Protein AF-A0A7C3R6T8-F1 (afdb_monomer_lite)

Sequence (88 aa):
MFESLEICAKNYKRWKEKVLEGKDLNQVKNAAKKAFFWAELHSAFLFLNQLEISNSLHPTLLKAKARIVKKLSEYAEEISKEISNFKT

pLDDT: mean 90.69, std 9.4, range [49.03, 98.31]

Radius of gyration: 15.43 Å; chains: 1; bounding box: 31×23×46 Å

Secondary structure (DSSP, 8-state):
-HHHHHHHHHHHHHHHHHHHH--SHHHHHHHHHHHHHHHHHHHHHHHHHHHHHTT--HHHHHHHHHHHHHHHHHHHHHHHHHHHHT--

Foldseek 3Di:
DVVLLVVLVVQLVVLVVQLVVDPDPVSNVVSVVSNVLSVVLNVLVVVLVVCVVVVPDPVVSVVSVVVSVVSVVVVVVVVVVVVVVVVD

Structure (mmCIF, N/CA/C/O backbone):
data_AF-A0A7C3R6T8-F1
#
_entry.id   AF-A0A7C3R6T8-F1
#
loop_
_atom_site.group_PDB
_atom_site.id
_atom_site.type_symbol
_atom_site.label_atom_id
_atom_site.label_alt_id
_atom_site.label_comp_id
_atom_site.label_asym_id
_atom_site.label_entity_id
_atom_site.label_seq_id
_atom_site.pdbx_PDB_ins_code
_atom_site.Cartn_x
_atom_site.Cartn_y
_atom_site.Cartn_z
_atom_site.occupancy
_atom_site.B_iso_or_equiv
_atom_site.auth_seq_id
_atom_site.auth_comp_id
_atom_site.auth_asym_id
_atom_site.auth_atom_id
_atom_site.pdbx_PDB_model_num
ATOM 1 N N . MET A 1 1 ? 12.066 -7.231 -6.199 1.00 64.88 1 MET A N 1
ATOM 2 C CA . MET A 1 1 ? 10.704 -6.947 -6.715 1.00 64.88 1 MET A CA 1
ATOM 3 C C . MET A 1 1 ? 9.684 -8.008 -6.304 1.00 64.88 1 MET A C 1
ATOM 5 O O . MET A 1 1 ? 8.615 -7.632 -5.846 1.00 64.88 1 MET A O 1
ATOM 9 N N . PHE A 1 2 ? 10.008 -9.308 -6.369 1.00 75.69 2 PHE A N 1
ATOM 10 C CA . PHE A 1 2 ? 9.152 -10.367 -5.801 1.00 75.69 2 PHE A CA 1
ATOM 11 C C . PHE A 1 2 ? 8.877 -10.188 -4.301 1.00 75.69 2 PHE A C 1
ATOM 13 O O . PHE A 1 2 ? 7.737 -10.316 -3.871 1.00 75.69 2 PHE A O 1
ATOM 20 N N . GLU A 1 3 ? 9.886 -9.769 -3.535 1.00 89.12 3 GLU A N 1
ATOM 21 C CA . GLU A 1 3 ? 9.730 -9.411 -2.120 1.00 89.12 3 GLU A CA 1
ATOM 22 C C . GLU A 1 3 ? 8.674 -8.309 -1.901 1.00 89.12 3 GLU A C 1
ATOM 24 O O . GLU A 1 3 ? 7.856 -8.394 -0.991 1.00 89.12 3 GLU A O 1
ATOM 29 N N . SER A 1 4 ? 8.614 -7.302 -2.780 1.00 90.44 4 SER A N 1
ATOM 30 C CA . SER A 1 4 ? 7.625 -6.220 -2.701 1.00 90.44 4 SER A CA 1
ATOM 31 C C . SER A 1 4 ? 6.199 -6.732 -2.922 1.00 90.44 4 SER A C 1
ATOM 33 O O . SER A 1 4 ? 5.286 -6.317 -2.209 1.00 90.44 4 SER A O 1
ATOM 35 N N . LEU A 1 5 ? 6.004 -7.659 -3.868 1.00 94.44 5 LEU A N 1
ATOM 36 C CA . LEU A 1 5 ? 4.710 -8.313 -4.095 1.00 94.44 5 LEU A CA 1
ATOM 37 C C . LEU A 1 5 ? 4.296 -9.147 -2.879 1.00 94.44 5 LEU A C 1
ATOM 39 O O . LEU A 1 5 ? 3.157 -9.047 -2.422 1.00 94.44 5 LEU A O 1
ATOM 43 N N . GLU A 1 6 ? 5.228 -9.903 -2.300 1.00 95.94 6 GLU A N 1
ATOM 44 C CA . GLU A 1 6 ? 4.966 -10.714 -1.111 1.00 95.94 6 GLU A CA 1
ATOM 45 C C . GLU A 1 6 ? 4.590 -9.849 0.103 1.00 95.94 6 GLU A C 1
ATOM 47 O O . GLU A 1 6 ? 3.616 -10.145 0.800 1.00 95.94 6 GLU A O 1
ATOM 52 N N . ILE A 1 7 ? 5.300 -8.738 0.329 1.00 96.25 7 ILE A N 1
ATOM 53 C CA . ILE A 1 7 ? 4.971 -7.765 1.382 1.00 96.25 7 ILE A CA 1
ATOM 54 C C . ILE A 1 7 ? 3.562 -7.202 1.174 1.00 96.25 7 ILE A C 1
ATOM 56 O O . ILE A 1 7 ? 2.789 -7.116 2.136 1.00 96.25 7 ILE A O 1
ATOM 60 N N . CYS A 1 8 ? 3.204 -6.844 -0.062 1.00 96.81 8 CYS A N 1
ATOM 61 C CA . CYS A 1 8 ? 1.867 -6.336 -0.359 1.00 96.81 8 CYS A CA 1
ATOM 62 C C . CYS A 1 8 ? 0.794 -7.398 -0.098 1.00 96.81 8 CYS A C 1
ATOM 64 O O . CYS A 1 8 ? -0.207 -7.100 0.552 1.00 96.81 8 CYS A O 1
ATOM 66 N N . ALA A 1 9 ? 1.016 -8.643 -0.525 1.00 97.38 9 ALA A N 1
ATOM 67 C CA . ALA A 1 9 ? 0.083 -9.746 -0.305 1.00 97.38 9 ALA A CA 1
ATOM 68 C C . ALA A 1 9 ? -0.117 -10.044 1.191 1.00 97.38 9 ALA A C 1
ATOM 70 O O . ALA A 1 9 ? -1.256 -10.177 1.650 1.00 97.38 9 ALA A O 1
ATOM 71 N N . LYS A 1 10 ? 0.971 -10.077 1.974 1.00 98.12 10 LYS A N 1
ATOM 72 C CA . LYS A 1 10 ? 0.923 -10.268 3.434 1.00 98.12 10 LYS A CA 1
ATOM 73 C C . LYS A 1 10 ? 0.125 -9.162 4.121 1.00 98.12 10 LYS A C 1
ATOM 75 O O . LYS A 1 10 ? -0.745 -9.450 4.944 1.00 98.12 10 LYS A O 1
ATOM 80 N N . ASN A 1 11 ? 0.379 -7.902 3.773 1.00 98.00 11 ASN A N 1
ATOM 81 C CA . ASN A 1 11 ? -0.339 -6.780 4.374 1.00 98.00 11 ASN A CA 1
ATOM 82 C C . ASN A 1 11 ? -1.801 -6.711 3.923 1.00 98.00 11 ASN A C 1
ATOM 84 O O . ASN A 1 11 ? -2.673 -6.470 4.757 1.00 98.00 11 ASN A O 1
ATOM 88 N N . TYR A 1 12 ? -2.092 -6.976 2.648 1.00 98.31 12 TYR A N 1
ATOM 89 C CA . TYR A 1 12 ? -3.466 -7.084 2.163 1.00 98.31 12 TYR A CA 1
ATOM 90 C C . TYR A 1 12 ? -4.243 -8.135 2.956 1.00 98.31 12 TYR A C 1
ATOM 92 O O . TYR A 1 12 ? -5.308 -7.826 3.488 1.00 98.31 12 TYR A O 1
ATOM 100 N N . LYS A 1 13 ? -3.686 -9.346 3.097 1.00 98.25 13 LYS A N 1
ATOM 101 C CA . LYS A 1 13 ? -4.308 -10.428 3.868 1.00 98.25 13 LYS A CA 1
ATOM 102 C C . LYS A 1 13 ? -4.594 -9.990 5.307 1.00 98.25 13 LYS A C 1
ATOM 104 O O . LYS A 1 13 ? -5.738 -10.077 5.740 1.00 98.25 13 LYS A O 1
ATOM 109 N N . ARG A 1 14 ? -3.598 -9.415 5.989 1.00 98.00 14 ARG A N 1
ATOM 110 C CA . ARG A 1 14 ? -3.737 -8.901 7.361 1.00 98.00 14 ARG A CA 1
ATOM 111 C C . ARG A 1 14 ? -4.879 -7.892 7.502 1.00 98.00 14 ARG A C 1
ATOM 113 O O . ARG A 1 14 ? -5.646 -7.947 8.459 1.00 98.00 14 ARG A O 1
ATOM 120 N N . TRP A 1 15 ? -4.974 -6.922 6.594 1.00 97.88 15 TRP A N 1
ATOM 121 C CA . TRP A 1 15 ? -6.008 -5.888 6.680 1.00 97.88 15 TRP A CA 1
ATOM 122 C C . TRP A 1 15 ? -7.379 -6.395 6.238 1.00 97.88 15 TRP A C 1
ATOM 124 O O . TRP A 1 15 ? -8.380 -5.986 6.819 1.00 97.88 15 TRP A O 1
ATOM 134 N N . LYS A 1 16 ? -7.435 -7.331 5.285 1.00 98.06 16 LYS A N 1
ATOM 135 C CA . LYS A 1 16 ? -8.663 -8.039 4.910 1.00 98.06 16 LYS A CA 1
ATOM 136 C C . LYS A 1 16 ? -9.231 -8.831 6.088 1.00 98.06 16 LYS A C 1
ATOM 138 O O . LYS A 1 16 ? -10.427 -8.754 6.333 1.00 98.06 16 LYS A O 1
ATOM 143 N N . GLU A 1 17 ? -8.398 -9.559 6.824 1.00 98.06 17 GLU A N 1
ATOM 144 C CA . GLU A 1 17 ? -8.830 -10.298 8.021 1.00 98.06 17 GLU A CA 1
ATOM 145 C C . GLU A 1 17 ? -9.445 -9.345 9.053 1.00 98.06 17 GLU A C 1
ATOM 147 O O . GLU A 1 17 ? -10.576 -9.550 9.482 1.00 98.06 17 GLU A O 1
ATOM 152 N N . LYS A 1 18 ? -8.798 -8.203 9.314 1.00 96.62 18 LYS A N 1
ATOM 153 C CA . LYS A 1 18 ? -9.347 -7.158 10.196 1.00 96.62 18 LYS A CA 1
ATOM 154 C C . LYS A 1 18 ? -10.676 -6.560 9.727 1.00 96.62 18 LYS A C 1
ATOM 156 O O . LYS A 1 18 ? -11.473 -6.141 10.559 1.00 96.62 18 LYS A O 1
ATOM 161 N N . VAL A 1 19 ? -10.912 -6.479 8.416 1.00 97.06 19 VAL A N 1
ATOM 162 C CA . VAL A 1 19 ? -12.217 -6.069 7.868 1.00 97.06 19 VAL A CA 1
ATOM 163 C C . VAL A 1 19 ? -13.286 -7.101 8.214 1.00 97.06 19 VAL A C 1
ATOM 165 O O . VAL A 1 19 ? -14.371 -6.720 8.636 1.00 97.06 19 VAL A O 1
ATOM 168 N N . LEU A 1 20 ? -12.977 -8.388 8.045 1.00 96.50 20 LEU A N 1
ATOM 169 C CA . LEU A 1 20 ? -13.919 -9.487 8.279 1.00 96.50 20 LEU A CA 1
ATOM 170 C C . LEU A 1 20 ? -14.216 -9.703 9.770 1.00 96.50 20 LEU A C 1
ATOM 172 O O . LEU A 1 20 ? -15.323 -10.097 10.121 1.00 96.50 20 LEU A O 1
ATOM 176 N N . GLU A 1 21 ? -13.244 -9.433 10.638 1.00 95.88 21 GLU A N 1
ATOM 177 C CA . GLU A 1 21 ? -13.373 -9.554 12.097 1.00 95.88 21 GLU A CA 1
ATOM 178 C C . GLU A 1 21 ? -13.977 -8.306 12.764 1.00 95.88 21 GLU A C 1
ATOM 180 O O . GLU A 1 21 ? -14.367 -8.345 13.935 1.00 95.88 21 GLU A O 1
ATOM 185 N N . GLY A 1 22 ? -14.020 -7.180 12.049 1.00 92.12 22 GLY A N 1
ATOM 186 C CA . GLY A 1 22 ? -14.411 -5.890 12.601 1.00 92.12 22 GLY A CA 1
ATOM 187 C C . GLY A 1 22 ? -15.880 -5.846 13.022 1.00 92.12 22 GLY A C 1
ATOM 188 O O . GLY A 1 22 ? -16.777 -6.180 12.254 1.00 92.12 22 GLY A O 1
ATOM 189 N N . LYS A 1 23 ? -16.128 -5.383 14.252 1.00 91.19 23 LYS A N 1
ATOM 190 C CA . LYS A 1 23 ? -17.482 -5.200 14.815 1.00 91.19 23 LYS A CA 1
ATOM 191 C C . LYS A 1 23 ? -17.956 -3.746 14.791 1.00 91.19 23 LYS A C 1
ATOM 193 O O . LYS A 1 23 ? -19.141 -3.485 14.962 1.00 91.19 23 LYS A O 1
ATOM 198 N N . ASP A 1 24 ? -17.028 -2.815 14.592 1.00 95.50 24 ASP A N 1
ATOM 199 C CA . ASP A 1 24 ? -17.278 -1.378 14.523 1.00 95.50 24 ASP A CA 1
ATOM 200 C C . ASP A 1 24 ? -17.069 -0.859 13.095 1.00 95.50 24 ASP A C 1
A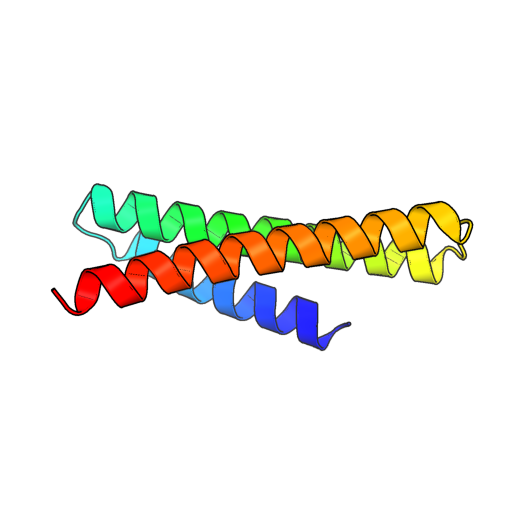TOM 202 O O . ASP A 1 24 ? -16.059 -1.153 12.449 1.00 95.50 24 ASP A O 1
ATOM 206 N N . LEU A 1 25 ? -18.010 -0.047 12.611 1.00 94.25 25 LEU A N 1
ATOM 207 C CA . LEU A 1 25 ? -18.010 0.438 11.232 1.00 94.25 25 LEU A CA 1
ATOM 208 C C . LEU A 1 25 ? -16.792 1.323 10.922 1.00 94.25 25 LEU A C 1
ATOM 210 O O . LEU A 1 25 ? -16.251 1.255 9.814 1.00 94.25 25 LEU A O 1
ATOM 214 N N . ASN A 1 26 ? -16.329 2.132 11.881 1.00 92.50 26 ASN A N 1
ATOM 215 C CA . ASN A 1 26 ? -15.160 2.988 11.676 1.00 92.50 26 ASN A CA 1
ATOM 216 C C . ASN A 1 26 ? -13.874 2.160 11.595 1.00 92.50 26 ASN A C 1
ATOM 218 O O . ASN A 1 26 ? -13.043 2.394 10.710 1.00 92.50 26 ASN A O 1
ATOM 222 N N . GLN A 1 27 ? -13.728 1.151 12.455 1.00 91.75 27 GLN A N 1
ATOM 223 C CA . GLN A 1 27 ? -12.618 0.199 12.388 1.00 91.75 27 GLN A CA 1
ATOM 224 C C . GLN A 1 27 ? -12.613 -0.576 11.066 1.00 91.75 27 GLN A C 1
ATOM 226 O O . GLN A 1 27 ? -11.569 -0.650 10.414 1.00 91.75 27 GLN A O 1
ATOM 231 N N . VAL A 1 28 ? -13.774 -1.080 10.632 1.00 96.50 28 VAL A N 1
ATOM 232 C CA . VAL A 1 28 ? -13.934 -1.787 9.351 1.00 96.50 28 VAL A CA 1
ATOM 233 C C . VAL A 1 28 ? -13.534 -0.887 8.185 1.00 96.50 28 VAL A C 1
ATOM 235 O O . VAL A 1 28 ? -12.744 -1.293 7.333 1.00 96.50 28 VAL A O 1
ATOM 238 N N . LYS A 1 29 ? -14.006 0.364 8.162 1.00 96.44 29 LYS A N 1
ATOM 239 C CA . LYS A 1 29 ? -13.675 1.328 7.103 1.00 96.44 29 LYS A CA 1
ATOM 240 C C . LYS A 1 29 ? -12.176 1.626 7.049 1.00 96.44 29 LYS A C 1
ATOM 242 O O . LYS A 1 29 ? -11.600 1.667 5.961 1.00 96.44 29 LYS A O 1
ATOM 247 N N . ASN A 1 30 ? -11.532 1.807 8.200 1.00 94.12 30 ASN A N 1
ATOM 248 C CA . ASN A 1 30 ? -10.092 2.055 8.259 1.00 94.12 30 ASN A CA 1
ATOM 249 C C . ASN A 1 30 ? -9.275 0.824 7.846 1.00 94.12 30 ASN A C 1
ATOM 251 O O . ASN A 1 30 ? -8.313 0.956 7.087 1.00 94.12 30 ASN A O 1
ATOM 255 N N . ALA A 1 31 ? -9.672 -0.375 8.277 1.00 96.44 31 ALA A N 1
ATOM 256 C CA . ALA A 1 31 ? -9.039 -1.615 7.840 1.00 96.44 31 ALA A CA 1
ATOM 257 C C . ALA A 1 31 ? -9.204 -1.830 6.325 1.00 96.44 31 ALA A C 1
ATOM 259 O O . ALA A 1 31 ? -8.237 -2.179 5.649 1.00 96.44 31 ALA A O 1
ATOM 260 N N . ALA A 1 32 ? -10.384 -1.533 5.772 1.00 97.50 32 ALA A N 1
ATOM 261 C CA . ALA A 1 32 ? -10.659 -1.656 4.344 1.00 97.50 32 ALA A CA 1
ATOM 262 C C . ALA A 1 32 ? -9.794 -0.704 3.513 1.00 97.50 32 ALA A C 1
ATOM 264 O O . ALA A 1 32 ? -9.192 -1.140 2.535 1.00 97.50 32 ALA A O 1
ATOM 265 N N . LYS A 1 33 ? -9.654 0.563 3.928 1.00 96.56 33 LYS A N 1
ATOM 266 C CA . LYS A 1 33 ? -8.749 1.524 3.270 1.00 96.56 33 LYS A CA 1
ATOM 267 C C . LYS A 1 33 ? -7.322 0.986 3.172 1.00 96.56 33 LYS A C 1
ATOM 269 O O . LYS A 1 33 ? -6.722 1.022 2.101 1.00 96.56 33 LYS A O 1
ATOM 274 N N . LYS A 1 34 ? -6.802 0.430 4.269 1.00 97.25 34 LYS A N 1
ATOM 275 C CA . LYS A 1 34 ? -5.455 -0.155 4.299 1.00 97.25 34 LYS A CA 1
ATOM 276 C C . LYS A 1 34 ? -5.366 -1.398 3.416 1.00 97.25 34 LYS A C 1
ATOM 278 O O . LYS A 1 34 ? -4.403 -1.534 2.670 1.00 97.25 34 LYS A O 1
ATOM 283 N N . ALA A 1 35 ? -6.374 -2.272 3.431 1.00 97.94 35 ALA A N 1
ATOM 284 C CA . ALA A 1 35 ? -6.420 -3.426 2.534 1.00 97.94 35 ALA A CA 1
ATOM 285 C C . ALA A 1 35 ? -6.376 -2.992 1.059 1.00 97.94 35 ALA A C 1
ATOM 287 O O . ALA A 1 35 ? -5.542 -3.487 0.302 1.00 97.94 35 ALA A O 1
ATOM 288 N N . PHE A 1 36 ? -7.211 -2.028 0.661 1.00 97.31 36 PHE A N 1
ATOM 289 C CA . PHE A 1 36 ? -7.226 -1.515 -0.709 1.00 97.31 36 PHE A CA 1
ATOM 290 C C . PHE A 1 36 ? -5.897 -0.884 -1.109 1.00 97.31 36 PHE A C 1
ATOM 292 O O . PHE A 1 36 ? -5.396 -1.202 -2.185 1.00 97.31 36 PHE A O 1
ATOM 299 N N . PHE A 1 37 ? -5.272 -0.095 -0.231 1.00 97.12 37 PHE A N 1
ATOM 300 C CA . PHE A 1 37 ? -3.940 0.452 -0.486 1.00 97.12 37 PHE A CA 1
ATOM 301 C C . PHE A 1 37 ? -2.929 -0.645 -0.864 1.00 97.12 37 PHE A C 1
ATOM 303 O O . PHE A 1 37 ? -2.261 -0.553 -1.895 1.00 97.12 37 PHE A O 1
ATOM 310 N N . TRP A 1 38 ? -2.847 -1.721 -0.074 1.00 97.75 38 TRP A N 1
ATOM 311 C CA . TRP A 1 38 ? -1.902 -2.811 -0.341 1.00 97.75 38 TRP A CA 1
ATOM 312 C C . TRP A 1 38 ? -2.250 -3.622 -1.596 1.00 97.75 38 TRP A C 1
ATOM 314 O O . TRP A 1 38 ? -1.342 -4.065 -2.301 1.00 97.75 38 TRP A O 1
ATOM 324 N N . ALA A 1 39 ? -3.536 -3.782 -1.920 1.00 97.31 39 ALA A N 1
ATOM 325 C CA . ALA A 1 39 ? -3.973 -4.434 -3.158 1.00 97.31 39 ALA A CA 1
ATOM 326 C C . ALA A 1 39 ? -3.638 -3.600 -4.413 1.00 97.31 39 ALA A C 1
ATOM 328 O O . ALA A 1 39 ? -3.165 -4.136 -5.423 1.00 97.31 39 ALA A O 1
ATOM 329 N N . GLU A 1 40 ? -3.830 -2.282 -4.346 1.00 96.31 40 GLU A N 1
ATOM 330 C CA . GLU A 1 40 ? -3.431 -1.358 -5.411 1.00 96.31 40 GLU A CA 1
ATOM 331 C C . GLU A 1 40 ? -1.916 -1.356 -5.606 1.00 96.31 40 GLU A C 1
ATOM 333 O O . GLU A 1 40 ? -1.432 -1.408 -6.738 1.00 96.31 40 GLU A O 1
ATOM 338 N N . LEU A 1 41 ? -1.161 -1.324 -4.506 1.00 96.06 41 LEU A N 1
ATOM 339 C CA . LEU A 1 41 ? 0.295 -1.322 -4.544 1.00 96.06 41 LEU A CA 1
ATOM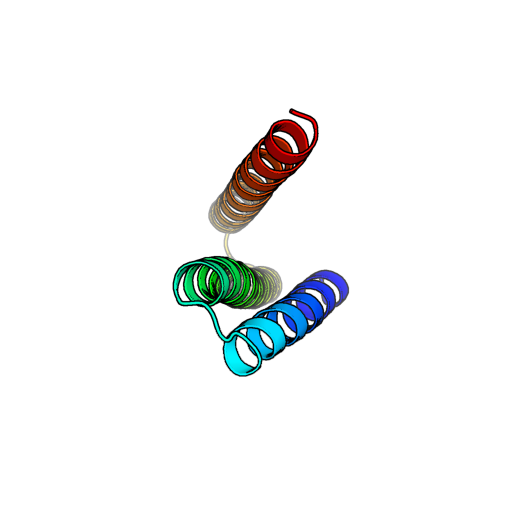 340 C C . LEU A 1 41 ? 0.846 -2.635 -5.121 1.00 96.06 41 LEU A C 1
ATOM 342 O O . LEU A 1 41 ? 1.758 -2.599 -5.947 1.00 96.06 41 LEU A O 1
ATOM 346 N N . HIS A 1 42 ? 0.245 -3.777 -4.769 1.00 96.00 42 HIS A N 1
ATOM 347 C CA . HIS A 1 42 ? 0.559 -5.068 -5.386 1.00 96.00 42 HIS A CA 1
ATOM 348 C C . HIS A 1 42 ? 0.384 -5.015 -6.910 1.00 96.00 42 HIS A C 1
ATOM 350 O O . HIS A 1 42 ? 1.281 -5.395 -7.663 1.00 96.00 42 HIS A O 1
ATOM 356 N N . SER A 1 43 ? -0.760 -4.507 -7.373 1.00 94.94 43 SER A N 1
ATOM 357 C CA . SER A 1 43 ? -1.063 -4.382 -8.804 1.00 94.94 43 SER A CA 1
ATOM 358 C C . SER A 1 43 ? -0.084 -3.442 -9.516 1.00 94.94 43 SER A C 1
ATOM 360 O O . SER A 1 43 ? 0.380 -3.746 -10.615 1.00 94.94 43 SER A O 1
ATOM 362 N N . ALA A 1 44 ? 0.295 -2.334 -8.872 1.00 93.94 44 ALA A N 1
ATOM 363 C CA . ALA A 1 44 ? 1.276 -1.392 -9.406 1.00 93.94 44 ALA A CA 1
ATOM 364 C C . ALA A 1 44 ? 2.672 -2.019 -9.551 1.00 93.94 44 ALA A C 1
ATOM 366 O O . ALA A 1 44 ? 3.319 -1.829 -10.581 1.00 93.94 44 ALA A O 1
ATOM 367 N N . PHE A 1 45 ? 3.127 -2.797 -8.564 1.00 94.25 45 PHE A N 1
ATOM 368 C CA . PHE A 1 45 ? 4.394 -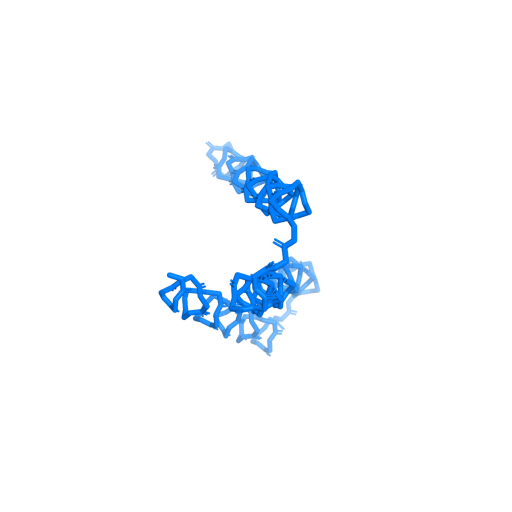3.528 -8.661 1.00 94.25 45 PHE A CA 1
ATOM 36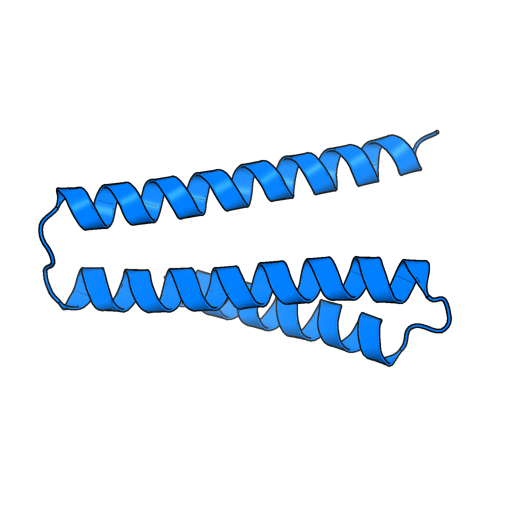9 C C . PHE A 1 45 ? 4.358 -4.633 -9.718 1.00 94.25 45 PHE A C 1
ATOM 371 O O . PHE A 1 45 ? 5.350 -4.833 -10.417 1.00 94.25 45 PHE A O 1
ATOM 378 N N . LEU A 1 46 ? 3.226 -5.324 -9.875 1.00 92.38 46 LEU A N 1
ATOM 379 C CA . LEU A 1 46 ? 3.070 -6.343 -10.912 1.00 92.38 46 LEU A CA 1
ATOM 380 C C . LEU A 1 46 ? 3.178 -5.721 -12.311 1.00 92.38 46 LEU A C 1
ATOM 382 O O . LEU A 1 46 ? 3.911 -6.231 -13.158 1.00 92.38 46 LEU A O 1
ATOM 386 N N . PHE A 1 47 ? 2.502 -4.591 -12.528 1.00 89.31 47 PHE A N 1
ATOM 387 C CA . PHE A 1 47 ? 2.594 -3.830 -13.771 1.00 89.31 47 PHE A CA 1
ATOM 388 C C . PHE A 1 47 ? 4.013 -3.302 -14.019 1.00 89.31 47 PHE A C 1
ATOM 390 O O . PHE A 1 47 ? 4.526 -3.409 -15.131 1.00 89.31 47 PHE A O 1
ATOM 397 N N . LEU A 1 48 ? 4.679 -2.782 -12.982 1.00 90.62 48 LEU A N 1
ATOM 398 C CA . LEU A 1 48 ? 6.063 -2.322 -13.081 1.00 90.62 48 LEU A CA 1
ATOM 399 C C . LEU A 1 48 ? 7.000 -3.449 -13.533 1.00 90.62 48 LEU A C 1
ATOM 401 O O . LEU A 1 48 ? 7.815 -3.236 -14.423 1.00 90.62 48 LEU A O 1
ATOM 405 N N . ASN A 1 49 ? 6.844 -4.648 -12.971 1.00 88.50 49 ASN A N 1
ATOM 406 C CA . ASN A 1 49 ? 7.642 -5.812 -13.346 1.00 88.50 49 ASN A CA 1
ATOM 407 C C . ASN A 1 49 ? 7.437 -6.188 -14.824 1.00 88.50 49 ASN A C 1
ATOM 409 O O . ASN A 1 49 ? 8.395 -6.446 -15.547 1.00 88.50 49 ASN A O 1
ATOM 413 N N . GLN A 1 50 ? 6.190 -6.157 -15.306 1.00 87.44 50 GLN A N 1
ATOM 414 C CA . GLN A 1 50 ? 5.899 -6.400 -16.722 1.00 87.44 50 GLN A CA 1
ATOM 415 C C . GLN A 1 50 ? 6.544 -5.346 -17.631 1.00 87.44 50 GLN A C 1
ATOM 417 O O . GLN A 1 50 ? 7.107 -5.708 -18.662 1.00 87.44 50 GLN A O 1
ATOM 422 N N . LEU A 1 51 ? 6.515 -4.068 -17.237 1.00 87.19 51 LEU A N 1
ATOM 423 C CA . LEU A 1 51 ? 7.172 -2.983 -17.975 1.00 87.19 51 LEU A CA 1
ATOM 424 C C . LEU A 1 51 ? 8.699 -3.126 -18.030 1.00 87.19 51 LEU A C 1
ATOM 426 O O . LEU A 1 51 ? 9.302 -2.767 -19.045 1.00 87.19 51 LEU A O 1
ATOM 430 N N . GLU A 1 52 ? 9.321 -3.610 -16.950 1.00 85.25 52 GLU A N 1
ATOM 431 C CA . GLU A 1 52 ? 10.762 -3.891 -16.902 1.00 85.25 52 GLU A CA 1
ATOM 432 C C . GLU A 1 52 ? 11.130 -5.041 -17.845 1.00 85.25 52 GLU A C 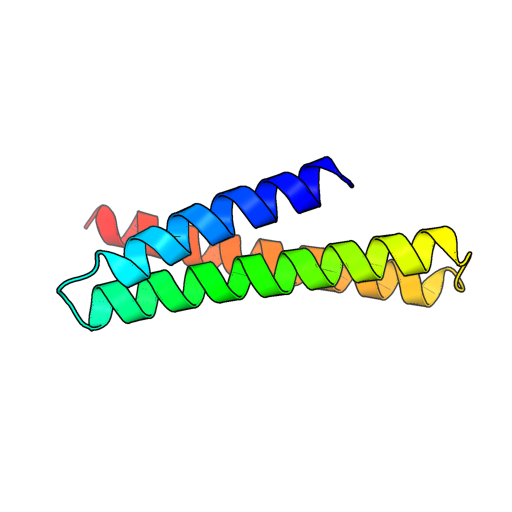1
ATOM 434 O O . GLU A 1 52 ? 12.079 -4.920 -18.617 1.00 85.25 52 GLU A O 1
ATOM 439 N N . ILE A 1 53 ? 10.340 -6.119 -17.845 1.00 86.50 53 ILE A N 1
ATOM 440 C CA . ILE A 1 53 ? 10.548 -7.281 -18.723 1.00 86.50 53 ILE A CA 1
ATOM 441 C C . ILE A 1 53 ? 10.324 -6.913 -20.194 1.00 86.50 53 ILE A C 1
ATOM 443 O O . ILE A 1 53 ? 11.074 -7.354 -21.063 1.00 86.50 53 ILE A O 1
ATOM 447 N N . SER A 1 54 ? 9.318 -6.087 -20.495 1.00 83.75 54 SER A N 1
ATOM 448 C CA . SER A 1 54 ? 8.981 -5.701 -21.869 1.00 83.75 54 SER A CA 1
ATOM 449 C C . SER A 1 54 ? 9.953 -4.681 -22.482 1.00 83.75 54 SER A C 1
ATOM 451 O O . SER A 1 54 ? 9.658 -4.140 -23.548 1.00 83.75 54 SER A O 1
ATOM 453 N N . ASN A 1 55 ? 11.062 -4.363 -21.798 1.00 70.62 55 ASN A N 1
ATOM 454 C CA . ASN A 1 55 ? 12.073 -3.378 -22.195 1.00 70.62 55 ASN A CA 1
ATOM 455 C C . ASN A 1 55 ? 11.464 -2.022 -22.608 1.00 70.62 55 ASN A C 1
ATOM 457 O O . ASN A 1 55 ? 11.914 -1.356 -23.545 1.00 70.62 55 ASN A O 1
ATOM 461 N N . SER A 1 56 ? 10.371 -1.642 -21.934 1.00 64.06 56 SER A N 1
ATOM 462 C CA . SER A 1 56 ? 9.639 -0.416 -22.240 1.00 64.06 56 SER A CA 1
ATOM 463 C C . SER A 1 56 ? 10.533 0.813 -22.031 1.00 64.06 56 SER A C 1
ATOM 465 O O . SER A 1 56 ? 11.325 0.873 -21.092 1.00 64.06 56 SER A O 1
ATOM 467 N N . LEU A 1 57 ? 10.416 1.796 -22.936 1.00 67.44 57 LEU A N 1
ATOM 468 C CA . LEU A 1 57 ? 11.236 3.013 -22.980 1.00 67.44 57 LEU A CA 1
ATOM 469 C C . LEU A 1 57 ? 11.477 3.612 -21.578 1.00 67.44 57 LEU A C 1
ATOM 471 O O . LEU A 1 57 ? 10.535 3.934 -20.846 1.00 67.44 57 LEU A O 1
ATOM 475 N N . HIS A 1 58 ? 12.758 3.825 -21.257 1.00 71.94 58 HIS A N 1
ATOM 476 C CA . HIS A 1 58 ? 13.298 4.304 -19.974 1.00 71.94 58 HIS A CA 1
ATOM 477 C C . HIS A 1 58 ? 12.480 5.416 -19.260 1.00 71.94 58 HIS A C 1
ATOM 479 O O . HIS A 1 58 ? 12.320 5.343 -18.037 1.00 71.94 58 HIS A O 1
ATOM 485 N N . PRO A 1 59 ? 11.884 6.419 -19.949 1.00 81.94 59 PRO A N 1
ATOM 486 C CA . PRO A 1 59 ? 11.102 7.469 -19.287 1.00 81.94 59 PRO A CA 1
ATOM 487 C C . PRO A 1 59 ? 9.789 6.993 -18.646 1.00 81.94 59 PRO A C 1
ATOM 489 O O . PRO A 1 59 ? 9.382 7.529 -17.612 1.00 81.94 59 PRO A O 1
ATOM 492 N N . THR A 1 60 ? 9.103 6.012 -19.240 1.00 83.88 60 THR A N 1
ATOM 493 C CA . THR A 1 60 ? 7.820 5.503 -18.721 1.00 83.88 60 THR A CA 1
ATOM 494 C C . THR A 1 60 ? 8.042 4.690 -17.455 1.00 83.88 60 THR A C 1
ATOM 496 O O . THR A 1 60 ? 7.332 4.880 -16.464 1.00 83.88 60 THR A O 1
ATOM 499 N N . LEU A 1 61 ? 9.086 3.859 -17.458 1.00 86.50 61 LEU A N 1
ATOM 500 C CA . LEU A 1 61 ? 9.491 3.075 -16.300 1.00 86.50 61 LEU A CA 1
ATOM 501 C C . LEU A 1 61 ? 9.862 3.976 -15.114 1.00 86.50 61 LEU A C 1
ATOM 503 O O . LEU A 1 61 ? 9.372 3.773 -14.002 1.00 86.50 61 LEU A O 1
ATOM 507 N N . LEU A 1 62 ? 10.667 5.017 -15.352 1.00 88.69 62 LEU A N 1
ATOM 508 C CA . LEU A 1 62 ? 11.062 5.963 -14.306 1.00 88.69 62 LEU A CA 1
ATOM 509 C C . LEU A 1 62 ? 9.850 6.695 -13.706 1.00 88.69 62 LEU A C 1
ATOM 511 O O . LEU A 1 62 ? 9.730 6.801 -12.484 1.00 88.69 62 LEU A O 1
ATOM 515 N N . LYS A 1 63 ? 8.912 7.145 -14.550 1.00 89.81 63 LYS A N 1
ATOM 516 C CA . LYS A 1 63 ? 7.659 7.775 -14.097 1.00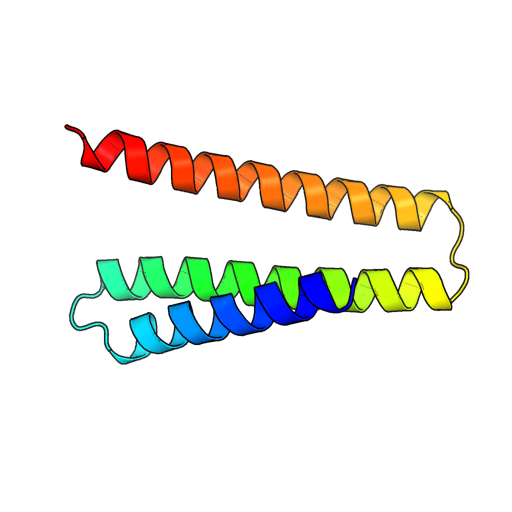 89.81 63 LYS A CA 1
ATOM 517 C C . LYS A 1 63 ? 6.808 6.821 -13.256 1.00 89.81 63 LYS A C 1
ATOM 519 O O . LYS A 1 63 ? 6.244 7.248 -12.248 1.00 89.81 63 LYS A O 1
ATOM 524 N N . ALA A 1 64 ? 6.713 5.548 -13.640 1.00 89.69 64 ALA A N 1
ATOM 525 C CA . ALA A 1 64 ? 5.981 4.541 -12.873 1.00 89.69 64 ALA A CA 1
ATOM 526 C C . ALA A 1 64 ? 6.620 4.308 -11.492 1.00 89.69 64 ALA A C 1
ATOM 528 O O . ALA A 1 64 ? 5.914 4.354 -10.481 1.00 89.69 64 ALA A O 1
ATOM 529 N N . LYS A 1 65 ? 7.953 4.169 -11.429 1.00 91.06 65 LYS A N 1
ATOM 530 C CA . LYS A 1 65 ? 8.703 4.053 -10.164 1.00 91.06 65 LYS A CA 1
ATOM 531 C C . LYS A 1 65 ? 8.469 5.255 -9.249 1.00 91.06 65 LYS A C 1
ATOM 533 O O . LYS A 1 65 ? 8.124 5.075 -8.084 1.00 91.06 65 LYS A O 1
ATOM 538 N N . ALA A 1 66 ? 8.577 6.474 -9.782 1.00 92.62 66 ALA A N 1
ATOM 539 C CA . ALA A 1 66 ? 8.367 7.699 -9.011 1.00 92.62 66 ALA A CA 1
ATOM 540 C C . ALA A 1 66 ? 6.952 7.786 -8.406 1.00 92.62 66 ALA A C 1
ATOM 542 O O . ALA A 1 66 ? 6.792 8.197 -7.258 1.00 92.62 66 ALA A O 1
ATOM 543 N N . ARG A 1 67 ? 5.920 7.352 -9.144 1.00 91.88 67 ARG A N 1
ATOM 544 C CA . ARG A 1 67 ? 4.535 7.309 -8.638 1.00 91.88 67 ARG A CA 1
ATOM 545 C C . ARG A 1 67 ? 4.361 6.319 -7.486 1.00 91.88 67 ARG A C 1
ATOM 547 O O . ARG A 1 67 ? 3.659 6.636 -6.530 1.00 91.88 67 ARG A O 1
ATOM 554 N N . ILE A 1 68 ? 4.998 5.151 -7.565 1.00 94.31 68 ILE A N 1
ATOM 555 C CA . ILE A 1 68 ? 4.971 4.154 -6.486 1.00 94.31 68 ILE A CA 1
ATOM 556 C C . ILE A 1 68 ? 5.654 4.704 -5.231 1.00 94.31 68 ILE A C 1
ATOM 558 O O . ILE A 1 68 ? 5.081 4.622 -4.146 1.00 94.31 68 ILE A O 1
ATOM 562 N N . VAL A 1 69 ? 6.834 5.315 -5.381 1.00 94.94 69 VAL A N 1
ATOM 563 C CA . VAL A 1 69 ? 7.548 5.955 -4.263 1.00 94.94 69 VAL A CA 1
ATOM 564 C C . VAL A 1 69 ? 6.682 7.032 -3.615 1.00 94.94 69 VAL A C 1
ATOM 566 O O . VAL A 1 69 ? 6.540 7.041 -2.398 1.00 94.94 69 VAL A O 1
ATOM 569 N N . LYS A 1 70 ? 6.034 7.887 -4.415 1.00 94.75 70 LYS A N 1
ATOM 570 C CA . LYS A 1 70 ? 5.111 8.904 -3.901 1.00 94.75 70 LYS A CA 1
ATOM 571 C C . LYS A 1 70 ? 3.974 8.287 -3.072 1.00 94.75 70 LYS A C 1
ATOM 573 O O . LYS A 1 70 ? 3.782 8.714 -1.939 1.00 94.75 70 LYS A O 1
ATOM 578 N N . LYS A 1 71 ? 3.283 7.259 -3.587 1.00 93.50 71 LYS A N 1
ATOM 579 C CA . LYS A 1 71 ? 2.209 6.563 -2.848 1.00 93.50 71 LYS A CA 1
ATOM 580 C C . LYS A 1 71 ? 2.699 5.961 -1.526 1.00 93.50 71 LYS A C 1
ATOM 582 O O . LYS A 1 71 ? 1.986 6.006 -0.529 1.00 93.50 71 LYS A O 1
ATOM 587 N N . LEU A 1 72 ? 3.901 5.383 -1.513 1.00 95.12 72 LEU A N 1
ATOM 588 C CA . LEU A 1 72 ? 4.508 4.834 -0.298 1.00 95.12 72 LEU A CA 1
ATOM 589 C C . LEU A 1 72 ? 4.802 5.925 0.736 1.00 95.12 72 LEU A C 1
ATOM 591 O O . LEU A 1 72 ? 4.513 5.728 1.914 1.00 95.12 72 LEU A O 1
ATOM 595 N N . SER A 1 73 ? 5.337 7.067 0.301 1.00 95.88 73 SER A N 1
ATOM 596 C CA . SER A 1 73 ? 5.603 8.208 1.181 1.00 95.88 73 SER A CA 1
ATOM 597 C C . SER A 1 73 ? 4.320 8.796 1.767 1.00 95.88 73 SER A C 1
ATOM 599 O O . SER A 1 73 ? 4.267 9.043 2.967 1.00 95.88 73 SER A O 1
ATOM 601 N N . GLU A 1 74 ? 3.276 8.963 0.950 1.00 95.00 74 GLU A N 1
ATOM 602 C CA . GLU A 1 74 ? 1.960 9.439 1.402 1.00 95.00 74 GLU A CA 1
ATOM 603 C C . GLU A 1 74 ? 1.369 8.498 2.463 1.00 95.00 74 GLU A C 1
ATOM 605 O O . GLU A 1 74 ? 0.955 8.941 3.532 1.00 95.00 74 GLU A O 1
ATOM 610 N N . TYR A 1 75 ? 1.421 7.184 2.227 1.00 95.00 75 TYR A N 1
ATOM 611 C CA . TYR A 1 75 ? 0.962 6.197 3.205 1.00 95.00 75 TYR A CA 1
ATOM 612 C C . TYR A 1 75 ? 1.798 6.206 4.493 1.00 95.00 75 TYR A C 1
ATOM 614 O O . TYR A 1 75 ? 1.254 6.101 5.591 1.00 95.00 75 TYR A O 1
ATOM 622 N N . ALA A 1 76 ? 3.121 6.359 4.395 1.00 94.44 76 ALA A N 1
ATOM 623 C CA . ALA A 1 76 ? 3.983 6.476 5.570 1.00 94.44 76 ALA A CA 1
ATOM 624 C C . ALA A 1 76 ? 3.648 7.726 6.405 1.00 94.44 76 ALA A C 1
ATOM 626 O O . ALA A 1 76 ? 3.652 7.663 7.638 1.00 94.44 76 ALA A O 1
ATOM 627 N N . GLU A 1 77 ? 3.316 8.842 5.754 1.00 95.44 77 GLU A N 1
ATOM 628 C CA . GLU A 1 77 ? 2.866 10.064 6.420 1.00 95.44 77 GLU A CA 1
ATOM 629 C C . GLU A 1 77 ? 1.521 9.859 7.134 1.00 95.44 77 GLU A C 1
ATOM 631 O O . GLU A 1 77 ? 1.374 10.256 8.292 1.00 95.44 77 GLU A O 1
ATOM 636 N N . GLU A 1 78 ? 0.560 9.187 6.493 1.00 93.31 78 GLU A N 1
ATOM 637 C CA . GLU A 1 78 ? -0.722 8.829 7.115 1.00 93.31 78 GLU A CA 1
ATOM 638 C C . GLU A 1 78 ? -0.522 7.972 8.370 1.00 93.31 78 GLU A C 1
ATOM 640 O O . GLU A 1 78 ? -1.035 8.307 9.439 1.00 93.31 78 GLU A O 1
ATOM 645 N N . ILE A 1 79 ? 0.289 6.915 8.278 1.00 92.25 79 ILE A N 1
ATOM 646 C CA . ILE A 1 79 ? 0.608 6.056 9.425 1.00 92.25 79 ILE A CA 1
ATOM 647 C C . ILE A 1 79 ? 1.324 6.844 10.533 1.00 92.25 79 ILE A C 1
ATOM 649 O O . ILE A 1 79 ? 1.037 6.646 11.714 1.00 92.25 79 ILE A O 1
ATOM 653 N N . SER A 1 80 ? 2.219 7.769 10.183 1.00 92.94 80 SER A N 1
ATOM 654 C CA . SER A 1 80 ? 2.925 8.608 11.163 1.00 92.94 80 SER A CA 1
ATOM 655 C C . SER A 1 80 ? 1.973 9.539 11.923 1.00 92.94 80 SER A C 1
ATOM 657 O O . SER A 1 80 ? 2.112 9.715 13.139 1.00 92.94 80 SER A O 1
ATOM 659 N N . LYS A 1 81 ? 0.973 10.096 11.230 1.00 93.69 81 LYS A N 1
ATOM 660 C CA . LYS A 1 81 ? -0.094 10.903 11.842 1.00 93.69 81 LYS A CA 1
ATOM 661 C C . LYS A 1 81 ? -0.966 10.058 12.765 1.00 93.69 81 LYS A C 1
ATOM 663 O O . LYS A 1 81 ? -1.232 10.478 13.887 1.00 93.69 81 LYS A O 1
ATOM 668 N N . GLU A 1 82 ? -1.353 8.854 12.336 1.00 90.31 82 GLU A N 1
ATOM 669 C CA . GLU A 1 82 ? -2.094 7.918 13.189 1.00 90.31 82 GLU A CA 1
ATOM 670 C C . GLU A 1 82 ? -1.326 7.626 14.486 1.00 90.31 82 GLU A C 1
ATOM 672 O O . GLU A 1 82 ? -1.883 7.786 15.567 1.00 90.31 82 GLU A O 1
ATOM 677 N N . ILE A 1 83 ? -0.040 7.263 14.394 1.00 91.38 83 ILE A N 1
ATOM 678 C CA . ILE A 1 83 ? 0.802 6.948 15.561 1.00 91.38 83 ILE A CA 1
ATOM 679 C C . ILE A 1 83 ? 0.945 8.150 16.500 1.00 91.38 83 ILE A C 1
ATOM 681 O O . ILE A 1 83 ? 0.913 7.979 17.718 1.00 91.38 83 ILE A O 1
ATOM 685 N N . SER A 1 84 ? 1.107 9.357 15.955 1.00 89.69 84 SER A N 1
ATOM 686 C CA . SER A 1 84 ? 1.218 10.579 16.762 1.00 89.69 84 SER A CA 1
ATOM 687 C C . SER A 1 84 ? -0.066 10.853 17.546 1.00 89.69 84 SER A C 1
ATOM 689 O O . SER A 1 84 ? 0.001 11.133 18.739 1.00 89.69 84 SER A O 1
ATOM 691 N N . ASN A 1 85 ? -1.224 10.670 16.911 1.00 82.88 85 ASN A N 1
ATOM 692 C CA . ASN A 1 85 ? -2.530 10.863 17.543 1.00 82.88 85 ASN A CA 1
ATOM 693 C C . ASN A 1 85 ? -2.858 9.801 18.609 1.00 82.88 85 ASN A C 1
ATOM 695 O O . ASN A 1 85 ? -3.738 10.029 19.427 1.00 82.88 85 ASN A O 1
ATOM 699 N N . PHE A 1 86 ? -2.168 8.653 18.622 1.00 72.12 86 PHE A N 1
ATOM 700 C CA . PHE A 1 86 ? -2.296 7.641 19.681 1.00 72.12 86 PHE A CA 1
ATOM 701 C C . PHE A 1 86 ? -1.541 7.996 20.975 1.00 72.12 86 PHE A C 1
ATOM 703 O O . PHE A 1 86 ? -1.751 7.329 21.986 1.00 72.12 86 PHE A O 1
ATOM 710 N N . LYS A 1 87 ? -0.624 8.976 20.952 1.00 60.84 87 LYS A N 1
ATOM 711 C CA . LYS A 1 87 ? 0.200 9.362 22.117 1.00 60.84 87 LYS A CA 1
ATOM 712 C C . LYS A 1 87 ? -0.379 10.521 22.944 1.00 60.84 87 LYS A C 1
ATOM 714 O O . LYS A 1 87 ? 0.210 10.867 23.965 1.00 60.84 87 LYS A O 1
ATOM 719 N N . THR A 1 88 ? -1.487 11.102 22.500 1.00 49.03 88 THR A N 1
ATOM 720 C CA . THR A 1 88 ? -2.293 12.132 23.181 1.00 49.03 88 THR A CA 1
ATOM 721 C C . THR A 1 88 ? -3.591 11.529 23.670 1.00 49.03 88 THR A C 1
ATOM 723 O O . THR A 1 88 ? -3.988 11.862 24.804 1.00 49.03 88 THR A O 1
#